Protein AF-A0A8C8AQX3-F1 (afdb_monomer)

Structure (mmCIF, N/CA/C/O backbone):
data_AF-A0A8C8AQX3-F1
#
_entry.id   AF-A0A8C8AQX3-F1
#
loop_
_atom_site.group_PDB
_atom_site.id
_atom_site.type_symbol
_atom_site.label_atom_id
_atom_site.label_alt_id
_atom_site.label_comp_id
_atom_site.label_asym_id
_atom_site.label_entity_id
_atom_site.label_seq_id
_atom_site.pdbx_PDB_ins_code
_atom_site.Cartn_x
_atom_site.Cartn_y
_atom_site.Cartn_z
_atom_site.occupancy
_atom_site.B_iso_or_equiv
_atom_site.auth_seq_id
_atom_site.auth_comp_id
_atom_site.auth_asym_id
_atom_site.auth_atom_id
_atom_site.pdbx_PDB_model_num
ATOM 1 N N . ILE A 1 1 ? 41.033 58.228 -57.714 1.00 40.53 1 ILE A N 1
ATOM 2 C CA . ILE A 1 1 ? 40.024 57.301 -58.274 1.00 40.53 1 ILE A CA 1
ATOM 3 C C . ILE A 1 1 ? 39.792 56.258 -57.198 1.00 40.53 1 ILE A C 1
ATOM 5 O O . ILE A 1 1 ? 40.738 55.592 -56.801 1.00 40.53 1 ILE A O 1
ATOM 9 N N . THR A 1 2 ? 38.614 56.313 -56.590 1.00 37.94 2 THR A N 1
ATOM 10 C CA . THR A 1 2 ? 38.235 55.612 -55.361 1.00 37.94 2 THR A CA 1
ATOM 11 C C . THR A 1 2 ? 38.186 54.104 -55.568 1.00 37.94 2 THR A C 1
ATOM 13 O O . THR A 1 2 ? 37.697 53.621 -56.585 1.00 37.94 2 THR A O 1
ATOM 16 N N . VAL A 1 3 ? 38.734 53.389 -54.590 1.00 50.09 3 VAL A N 1
ATOM 17 C CA . VAL A 1 3 ? 38.688 51.935 -54.466 1.00 50.09 3 VAL A CA 1
ATOM 18 C C . VAL A 1 3 ? 37.278 51.584 -54.015 1.00 50.09 3 VAL A C 1
ATOM 20 O O . VAL A 1 3 ? 36.903 51.988 -52.918 1.00 50.09 3 VAL A O 1
ATOM 23 N N . ASP A 1 4 ? 36.492 50.883 -54.829 1.00 47.94 4 ASP A N 1
ATOM 24 C CA . ASP A 1 4 ? 35.266 50.281 -54.314 1.00 47.94 4 ASP A CA 1
ATOM 25 C C . ASP A 1 4 ? 34.835 49.055 -55.117 1.00 47.94 4 ASP A C 1
ATOM 27 O O . ASP A 1 4 ? 34.564 49.129 -56.313 1.00 47.94 4 ASP A O 1
ATOM 31 N N . SER A 1 5 ? 34.785 47.927 -54.419 1.00 53.88 5 SER A N 1
ATOM 32 C CA . SER A 1 5 ? 33.858 46.827 -54.679 1.00 53.88 5 SER A CA 1
ATOM 33 C C . SER A 1 5 ? 33.956 45.882 -53.482 1.00 53.88 5 SER A C 1
ATOM 35 O O . SER A 1 5 ? 34.570 44.813 -53.540 1.00 53.88 5 SER A O 1
ATOM 37 N N . GLY A 1 6 ? 33.432 46.352 -52.345 1.00 58.72 6 GLY A N 1
ATOM 38 C CA . GLY A 1 6 ? 33.175 45.525 -51.170 1.00 58.72 6 GLY A CA 1
ATOM 39 C C . GLY A 1 6 ? 32.200 44.394 -51.507 1.00 58.72 6 GLY A C 1
ATOM 40 O O . GLY A 1 6 ? 31.246 44.594 -52.256 1.00 58.72 6 GLY A O 1
ATOM 41 N N . ARG A 1 7 ? 32.450 43.191 -50.972 1.00 62.53 7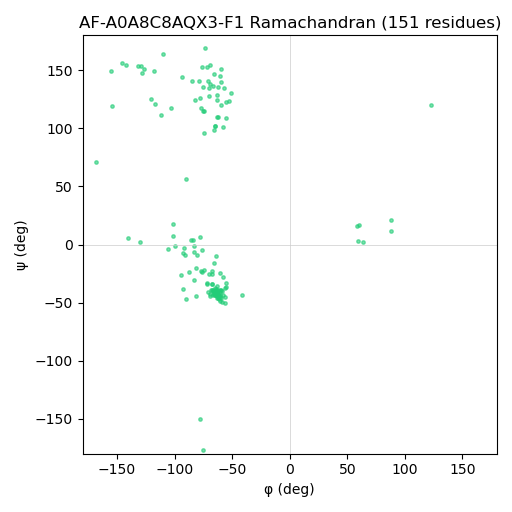 ARG A N 1
ATOM 42 C CA . ARG A 1 7 ? 31.502 42.068 -51.074 1.00 62.53 7 ARG A CA 1
ATOM 43 C C . ARG A 1 7 ? 30.164 42.493 -50.484 1.00 62.53 7 ARG A C 1
ATOM 45 O O . ARG A 1 7 ? 30.134 43.081 -49.400 1.00 62.53 7 ARG A O 1
ATOM 52 N N . THR A 1 8 ? 29.079 42.191 -51.184 1.00 70.12 8 THR A N 1
ATOM 53 C CA . THR A 1 8 ? 27.738 42.516 -50.704 1.00 70.12 8 THR A CA 1
ATOM 54 C C . THR A 1 8 ? 27.394 41.635 -49.499 1.00 70.12 8 THR A C 1
ATOM 56 O O . THR A 1 8 ? 27.948 40.549 -49.317 1.00 70.12 8 THR A O 1
ATOM 59 N N . SER A 1 9 ? 26.493 42.104 -48.632 1.00 68.31 9 SER A N 1
ATOM 60 C CA . SER A 1 9 ? 26.043 41.3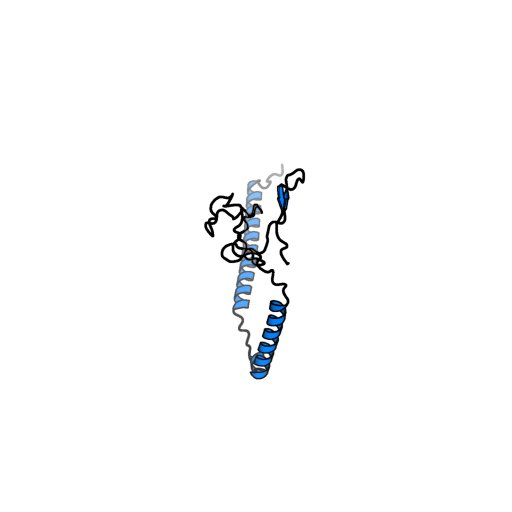45 -47.452 1.00 68.31 9 SER A CA 1
ATOM 61 C C . SER A 1 9 ? 25.501 39.957 -47.831 1.00 68.31 9 SER A C 1
ATOM 63 O O . SER A 1 9 ? 25.704 38.983 -47.107 1.00 68.31 9 SER A O 1
ATOM 65 N N . GLU A 1 10 ? 24.878 39.855 -49.004 1.00 71.56 10 GLU A N 1
ATOM 66 C CA . GLU A 1 10 ? 24.319 38.626 -49.570 1.00 71.56 10 GLU A CA 1
ATOM 67 C C . GLU A 1 10 ? 25.403 37.597 -49.923 1.00 71.56 10 GLU A C 1
ATOM 69 O O . GLU A 1 10 ? 25.237 36.416 -49.611 1.00 71.56 10 GLU A O 1
ATOM 74 N N . ASP A 1 11 ? 26.549 38.032 -50.458 1.00 75.38 11 ASP A N 1
ATOM 75 C CA . ASP A 1 11 ? 27.691 37.152 -50.754 1.00 75.38 11 ASP A CA 1
ATOM 76 C C . ASP A 1 11 ? 28.262 36.514 -49.477 1.00 75.38 11 ASP A C 1
ATOM 78 O O . ASP A 1 11 ? 28.686 35.356 -49.466 1.00 75.38 11 ASP A O 1
ATOM 82 N N . ILE A 1 12 ? 28.261 37.265 -48.372 1.00 75.00 12 ILE A N 1
ATOM 83 C CA . ILE A 1 12 ? 28.724 36.777 -47.067 1.00 75.00 12 ILE A CA 1
ATOM 84 C C . ILE A 1 12 ? 27.753 35.721 -46.524 1.00 75.00 12 ILE A C 1
ATOM 86 O O . ILE A 1 12 ? 28.194 34.662 -46.076 1.00 75.00 12 ILE A O 1
ATOM 90 N N . TRP A 1 13 ? 26.441 35.960 -46.610 1.00 74.00 13 TRP A N 1
ATOM 91 C CA . TRP A 1 13 ? 25.424 34.990 -46.187 1.00 74.00 13 TRP A CA 1
ATOM 92 C C . TRP A 1 13 ? 25.443 33.703 -47.017 1.00 74.00 13 TRP A C 1
ATOM 94 O O . TRP A 1 13 ? 25.318 32.612 -46.457 1.00 74.00 13 TRP A O 1
ATOM 104 N N . GLN A 1 14 ? 25.666 33.798 -48.330 1.00 81.62 14 GLN A N 1
ATOM 105 C CA . GLN A 1 14 ? 25.823 32.623 -49.192 1.00 81.62 14 GLN A CA 1
ATOM 106 C C . GLN A 1 14 ? 27.035 31.777 -48.788 1.00 81.62 14 GLN A C 1
ATOM 108 O O . GLN A 1 14 ? 26.924 30.556 -48.670 1.00 81.62 14 GLN A O 1
ATOM 113 N N . LEU A 1 15 ? 28.176 32.411 -48.503 1.00 78.75 15 LEU A N 1
ATOM 114 C CA . LEU A 1 15 ? 29.374 31.705 -48.039 1.00 78.75 15 LEU A CA 1
ATOM 115 C C . LEU A 1 15 ? 29.167 31.033 -46.672 1.00 78.75 15 LEU A C 1
ATOM 117 O O . LEU A 1 15 ? 29.635 29.911 -46.472 1.00 78.75 15 LEU A O 1
ATOM 121 N N . ILE A 1 16 ? 28.441 31.6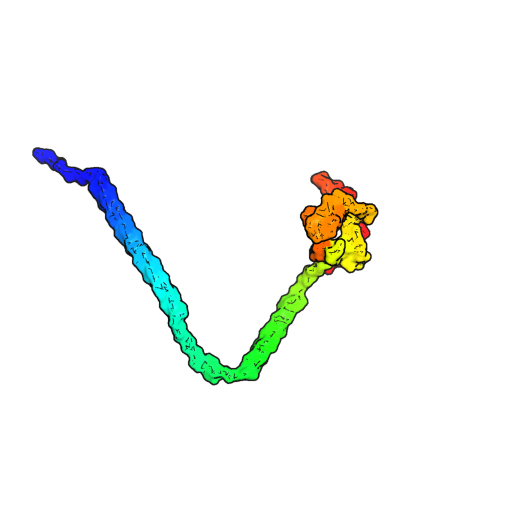76 -45.751 1.00 80.06 16 ILE A N 1
ATOM 122 C CA . ILE A 1 16 ? 28.092 31.096 -44.443 1.00 80.06 16 ILE A CA 1
ATOM 123 C C . ILE A 1 16 ? 27.206 29.855 -44.613 1.00 80.06 16 ILE A C 1
ATOM 125 O O . ILE A 1 16 ? 27.470 28.829 -43.983 1.00 80.06 16 ILE A O 1
ATOM 129 N N . ASN A 1 17 ? 26.199 29.915 -45.489 1.00 79.81 17 ASN A N 1
ATOM 130 C CA . ASN A 1 17 ? 25.309 28.783 -45.755 1.00 79.81 17 ASN A CA 1
ATOM 131 C C . ASN A 1 17 ? 26.068 27.594 -46.355 1.00 79.81 17 ASN A C 1
ATOM 133 O O . ASN A 1 17 ? 25.965 26.484 -45.842 1.00 79.81 17 ASN A O 1
ATOM 137 N N . ILE A 1 18 ? 26.923 27.833 -47.353 1.00 84.94 18 ILE A N 1
ATOM 138 C CA . ILE A 1 18 ? 27.754 26.784 -47.966 1.00 84.94 18 ILE A CA 1
ATOM 139 C C . ILE A 1 18 ? 28.685 26.136 -46.930 1.00 84.94 18 ILE A C 1
ATOM 141 O O . ILE A 1 18 ? 28.874 24.916 -46.926 1.00 84.94 18 ILE A O 1
ATOM 145 N N . PHE A 1 19 ? 29.270 26.935 -46.031 1.00 83.94 19 PHE A N 1
ATOM 146 C CA . PHE A 1 19 ? 30.116 26.409 -44.963 1.00 83.94 19 PHE A CA 1
ATOM 147 C C . PHE A 1 19 ? 29.312 25.560 -43.967 1.00 83.94 19 PHE A C 1
ATOM 149 O O . PHE A 1 19 ? 29.763 24.477 -43.593 1.00 83.94 19 PHE A O 1
ATOM 156 N N . SER A 1 20 ? 28.112 26.011 -43.589 1.00 80.94 20 SER A N 1
ATOM 157 C CA . SER A 1 20 ? 27.174 25.268 -42.737 1.00 80.94 20 SER A CA 1
ATOM 158 C C . SER A 1 20 ? 26.747 23.937 -43.371 1.00 80.94 20 SER A C 1
ATOM 160 O O . SER A 1 20 ? 26.770 22.890 -42.726 1.00 80.94 20 SER A O 1
ATOM 162 N N . ASP A 1 21 ? 26.442 23.922 -44.665 1.00 82.25 21 ASP A N 1
ATOM 163 C CA . ASP A 1 21 ? 26.070 22.696 -45.375 1.00 82.25 21 ASP A CA 1
ATOM 164 C C . ASP A 1 21 ? 27.234 21.700 -45.433 1.00 82.25 21 ASP A C 1
ATOM 166 O O . ASP A 1 21 ? 27.058 20.502 -45.193 1.00 82.25 21 ASP A O 1
ATOM 170 N N . CYS A 1 22 ? 28.457 22.189 -45.660 1.00 78.75 22 CYS A N 1
ATOM 171 C CA . CYS A 1 22 ? 29.654 21.351 -45.645 1.00 78.75 22 CYS A CA 1
ATOM 172 C C . CYS A 1 22 ? 29.951 20.762 -44.256 1.00 78.75 22 CYS A C 1
ATOM 174 O O . CYS A 1 22 ? 30.407 19.617 -44.163 1.00 78.75 22 CYS A O 1
ATOM 176 N N . THR A 1 23 ? 29.722 21.508 -43.170 1.00 84.88 23 THR A N 1
ATOM 177 C CA . THR A 1 23 ? 29.916 20.989 -41.804 1.00 84.88 23 THR A CA 1
ATOM 178 C C . THR A 1 23 ? 28.842 19.965 -41.444 1.00 84.88 23 THR A C 1
ATOM 180 O O . THR A 1 23 ? 29.179 18.901 -40.918 1.00 84.88 23 THR A O 1
ATOM 183 N N . ASN A 1 24 ? 27.584 20.214 -41.815 1.00 87.12 24 ASN A N 1
ATOM 184 C CA . ASN A 1 24 ? 26.479 19.270 -41.640 1.00 87.12 24 ASN A CA 1
ATOM 185 C C . ASN A 1 24 ? 26.704 17.973 -42.427 1.00 87.12 24 ASN A C 1
ATOM 187 O O . ASN A 1 24 ? 26.536 16.880 -41.880 1.00 87.12 24 ASN A O 1
ATOM 191 N N . TYR A 1 25 ? 27.165 18.070 -43.677 1.00 86.25 25 TYR A N 1
ATOM 192 C CA . TYR A 1 25 ? 27.534 16.906 -44.478 1.00 86.25 25 TYR A CA 1
ATOM 193 C C . TYR A 1 25 ? 28.640 16.088 -43.799 1.00 86.25 25 TYR A C 1
ATOM 195 O O . TYR A 1 25 ? 28.473 14.884 -43.596 1.00 86.25 25 TYR A O 1
ATOM 203 N N . LYS A 1 26 ? 29.728 16.729 -43.348 1.00 90.50 26 LYS A N 1
ATOM 204 C CA . LYS A 1 26 ? 30.811 16.046 -42.615 1.00 90.50 26 LYS A CA 1
ATOM 205 C C . LYS A 1 26 ? 30.307 15.355 -41.346 1.00 90.50 26 LYS A C 1
ATOM 207 O O . LYS A 1 26 ? 30.674 14.206 -41.102 1.00 90.50 26 LYS A O 1
ATOM 212 N N . LEU A 1 27 ? 29.442 16.008 -40.570 1.00 89.88 27 LEU A N 1
ATOM 213 C CA . LEU A 1 27 ? 28.851 15.419 -39.366 1.00 89.88 27 LEU A CA 1
ATOM 214 C C . LEU A 1 27 ? 27.980 14.196 -39.702 1.00 89.88 27 LEU A C 1
ATOM 216 O O . LEU A 1 27 ? 28.073 13.166 -39.032 1.00 89.88 27 LEU A O 1
ATOM 220 N N . SER A 1 28 ? 27.196 14.272 -40.782 1.00 88.50 28 SER A N 1
ATOM 221 C CA . SER A 1 28 ? 26.358 13.162 -41.252 1.00 88.50 28 SER A CA 1
ATOM 222 C C . SER A 1 28 ? 27.180 11.930 -41.650 1.00 88.50 28 SER A C 1
ATOM 224 O O . 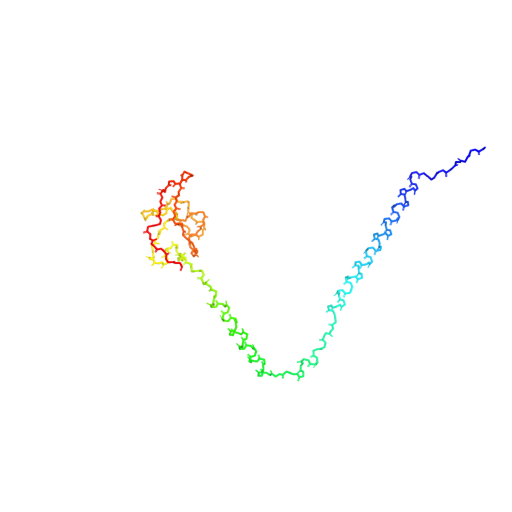SER A 1 28 ? 26.811 10.804 -41.309 1.00 88.50 28 SER A O 1
ATOM 226 N N . VAL A 1 29 ? 28.334 12.138 -42.293 1.00 92.94 29 VAL A N 1
ATOM 227 C CA . VAL A 1 29 ? 29.247 11.064 -42.708 1.00 92.94 29 VAL A CA 1
ATOM 228 C C . VAL A 1 29 ? 29.858 10.377 -41.487 1.00 92.94 29 VAL A C 1
ATOM 230 O O . VAL A 1 29 ? 29.872 9.149 -41.420 1.00 92.94 29 VAL A O 1
ATOM 233 N N . VAL A 1 30 ? 30.277 11.147 -40.478 1.00 94.62 30 VAL A N 1
ATOM 234 C CA . VAL A 1 30 ? 30.792 10.603 -39.209 1.00 94.62 30 VAL A CA 1
ATOM 235 C C . VAL A 1 30 ? 29.722 9.775 -38.489 1.00 94.62 30 VAL A C 1
ATOM 237 O O . VAL A 1 30 ? 30.000 8.662 -38.042 1.00 94.62 30 VAL A O 1
ATOM 240 N N . HIS A 1 31 ? 28.483 10.267 -38.417 1.00 92.62 31 HIS A N 1
ATOM 241 C CA . HIS A 1 31 ? 27.373 9.528 -37.804 1.00 92.62 31 HIS A CA 1
ATOM 242 C C . HIS A 1 31 ? 27.046 8.233 -38.561 1.00 92.62 31 HIS A C 1
ATOM 244 O O . HIS A 1 31 ? 26.784 7.196 -37.942 1.00 92.62 31 HIS A O 1
ATOM 250 N N . LEU A 1 32 ? 27.082 8.263 -39.897 1.00 94.06 32 LEU A N 1
ATOM 251 C CA . LEU A 1 32 ? 26.893 7.071 -40.719 1.00 94.06 32 LEU A CA 1
ATOM 252 C C . LEU A 1 32 ? 28.006 6.049 -40.462 1.00 94.06 32 LEU A C 1
ATOM 254 O O . LEU A 1 32 ? 27.712 4.870 -40.267 1.00 94.06 32 LEU A O 1
ATOM 258 N N . GLN A 1 33 ? 29.259 6.497 -40.378 1.00 94.50 33 GLN A N 1
ATOM 259 C CA . GLN A 1 33 ? 30.405 5.634 -40.104 1.00 94.50 33 GLN A CA 1
ATOM 260 C C . GLN A 1 33 ? 30.304 4.962 -38.728 1.00 94.50 33 GLN A C 1
ATOM 262 O O . GLN A 1 33 ? 30.437 3.744 -38.632 1.00 94.50 33 GLN A O 1
ATOM 267 N N . GLN A 1 34 ? 29.927 5.705 -37.683 1.00 94.62 34 GLN A N 1
ATOM 268 C CA . GLN A 1 34 ? 29.660 5.138 -36.354 1.00 94.62 34 GLN A CA 1
ATOM 269 C C . GLN A 1 34 ? 28.525 4.100 -36.375 1.00 94.62 34 GLN A C 1
ATOM 271 O O . GLN A 1 34 ? 28.597 3.064 -35.705 1.00 94.62 34 GLN A O 1
ATOM 276 N N . ARG A 1 35 ? 27.462 4.350 -37.155 1.00 92.88 35 ARG A N 1
ATOM 277 C CA . ARG A 1 35 ? 26.351 3.401 -37.315 1.00 92.88 35 ARG A CA 1
ATOM 278 C C . ARG A 1 35 ? 26.818 2.122 -38.006 1.00 92.88 35 ARG A C 1
ATOM 280 O O . ARG A 1 35 ? 26.461 1.042 -37.539 1.00 92.88 35 ARG A O 1
ATOM 287 N N . VAL A 1 36 ? 27.625 2.236 -39.060 1.00 94.81 36 VAL A N 1
ATOM 288 C CA . VAL A 1 36 ? 28.216 1.097 -39.780 1.00 94.81 36 VAL A CA 1
ATOM 289 C C . VAL A 1 36 ? 29.139 0.294 -38.866 1.00 94.81 36 VAL A C 1
ATOM 291 O O . VAL A 1 36 ? 28.985 -0.920 -38.781 1.00 94.81 36 VAL A O 1
ATOM 294 N N . GLU A 1 37 ? 30.020 0.941 -38.103 1.00 94.94 37 GLU A N 1
ATOM 295 C CA . GLU A 1 37 ? 30.895 0.262 -37.138 1.00 94.94 37 GLU A CA 1
ATOM 296 C C . GLU A 1 37 ? 30.107 -0.502 -36.073 1.00 94.94 37 GLU A C 1
ATOM 298 O O . GLU A 1 37 ? 30.472 -1.617 -35.698 1.00 94.94 37 GLU A O 1
ATOM 303 N N . LYS A 1 38 ? 28.997 0.068 -35.590 1.00 90.88 38 LYS A N 1
ATOM 304 C CA . LYS A 1 38 ? 28.109 -0.614 -34.643 1.00 90.88 38 LYS A CA 1
ATOM 305 C C . LYS A 1 38 ? 27.455 -1.848 -35.267 1.00 90.88 38 LYS A C 1
ATOM 307 O O . LYS A 1 38 ? 27.385 -2.882 -34.610 1.00 90.88 38 LYS A O 1
ATOM 312 N N . GLN A 1 39 ? 26.989 -1.753 -36.515 1.00 91.25 39 GLN A N 1
ATOM 313 C CA . GLN A 1 39 ? 26.431 -2.907 -37.230 1.00 91.25 39 GLN A CA 1
ATOM 314 C C . GLN A 1 39 ? 27.497 -3.981 -37.463 1.00 91.25 39 GLN A C 1
ATOM 316 O O . GLN A 1 39 ? 27.244 -5.150 -37.190 1.00 91.25 39 GLN A O 1
ATOM 321 N N . LEU A 1 40 ? 28.707 -3.586 -37.870 1.00 89.62 40 LEU A N 1
ATOM 322 C CA . LEU A 1 40 ? 29.822 -4.504 -38.071 1.00 89.62 40 LEU A CA 1
ATOM 323 C C . LEU A 1 40 ? 30.166 -5.240 -36.775 1.00 89.62 40 LEU A C 1
ATOM 325 O O . LEU A 1 40 ? 30.261 -6.459 -36.796 1.00 89.62 40 LEU A O 1
ATOM 329 N N . LYS A 1 41 ? 30.247 -4.533 -35.638 1.00 87.00 41 LYS A N 1
ATOM 330 C CA . LYS A 1 41 ? 30.476 -5.138 -34.312 1.00 87.00 41 LYS A CA 1
ATOM 331 C C . LYS A 1 41 ? 29.439 -6.205 -33.954 1.00 87.00 41 LYS A C 1
ATOM 333 O O . LYS A 1 41 ? 29.809 -7.219 -33.373 1.00 87.00 41 LYS A O 1
ATOM 338 N N . ASN A 1 42 ? 28.174 -6.005 -34.322 1.00 83.12 42 ASN A N 1
ATOM 339 C CA . ASN A 1 42 ? 27.108 -6.983 -34.079 1.00 83.12 42 ASN A CA 1
ATOM 340 C C . ASN A 1 42 ? 27.179 -8.204 -35.011 1.00 83.12 42 ASN A C 1
ATOM 342 O O . ASN A 1 42 ? 26.624 -9.248 -34.685 1.00 83.12 42 ASN A O 1
ATOM 346 N N . LEU A 1 43 ? 27.836 -8.069 -36.167 1.00 84.12 43 LEU A N 1
ATOM 347 C CA . LEU A 1 43 ? 28.034 -9.137 -37.150 1.00 84.12 43 LEU A CA 1
ATOM 348 C C . LEU A 1 43 ? 29.330 -9.926 -36.915 1.00 84.12 43 LEU A C 1
ATOM 350 O O . LEU A 1 43 ? 29.536 -10.951 -37.565 1.00 84.12 43 LEU A O 1
ATOM 354 N N . ILE A 1 44 ? 30.207 -9.477 -36.005 1.00 82.62 44 ILE A N 1
ATOM 355 C CA . ILE A 1 44 ? 31.428 -10.211 -35.660 1.00 82.62 44 ILE A CA 1
ATOM 356 C C . ILE A 1 44 ? 31.023 -11.551 -35.047 1.00 82.62 44 ILE A C 1
ATOM 358 O O . ILE A 1 44 ? 30.543 -11.627 -33.915 1.00 82.62 44 ILE A O 1
ATOM 362 N N . PHE A 1 45 ? 31.267 -12.624 -35.796 1.00 76.12 45 PHE A N 1
ATOM 363 C CA . PHE A 1 45 ? 31.193 -13.978 -35.281 1.00 76.12 45 PHE A CA 1
ATOM 364 C C . PHE A 1 45 ? 32.286 -14.163 -34.225 1.00 76.12 45 PHE A C 1
ATOM 366 O O . PHE A 1 45 ? 33.464 -14.337 -34.539 1.00 76.12 45 PHE A O 1
ATOM 373 N N . GLN A 1 46 ? 31.901 -14.109 -32.953 1.00 72.94 46 GLN A N 1
ATOM 374 C CA . GLN A 1 46 ? 32.776 -14.523 -31.865 1.00 72.94 46 GLN A CA 1
ATOM 375 C C . GLN A 1 46 ? 32.840 -16.046 -31.880 1.00 72.94 46 GLN A C 1
ATOM 377 O O . GLN A 1 46 ? 31.945 -16.703 -31.357 1.00 72.94 46 GLN A O 1
ATOM 382 N N . ASN A 1 47 ? 33.876 -16.602 -32.512 1.00 69.31 47 ASN A N 1
ATOM 383 C CA . ASN A 1 47 ? 34.104 -18.042 -32.537 1.00 69.31 47 ASN A CA 1
ATOM 384 C C . ASN A 1 47 ? 34.340 -18.548 -31.098 1.00 69.31 47 ASN A C 1
ATOM 386 O O . ASN A 1 47 ? 35.398 -18.269 -30.527 1.00 69.31 47 ASN A O 1
ATOM 390 N N . PRO A 1 48 ? 33.405 -19.310 -30.499 1.00 65.06 48 PRO A N 1
ATOM 391 C CA . PRO A 1 48 ? 33.544 -19.808 -29.134 1.00 65.06 48 PRO A CA 1
ATOM 392 C C . PRO A 1 48 ? 34.496 -21.012 -29.046 1.00 65.06 48 PRO A C 1
ATOM 394 O O . PRO A 1 48 ? 34.599 -21.615 -27.980 1.00 65.06 48 PRO A O 1
ATOM 397 N N . GLY A 1 49 ? 35.173 -21.380 -30.142 1.00 63.12 49 GLY A N 1
ATOM 398 C CA . GLY A 1 49 ? 36.046 -22.550 -30.268 1.00 63.12 49 GLY A CA 1
ATOM 399 C C . GLY A 1 49 ? 36.963 -22.825 -29.067 1.00 63.12 49 GLY A C 1
ATOM 400 O O . GLY A 1 49 ? 36.994 -23.968 -28.617 1.00 63.12 49 GLY A O 1
ATOM 401 N N . PRO A 1 50 ? 37.630 -21.820 -28.464 1.00 63.25 50 PRO A N 1
ATOM 402 C CA . PRO A 1 50 ? 38.448 -22.047 -27.269 1.00 63.25 50 PRO A CA 1
ATOM 403 C C . PRO A 1 50 ? 37.634 -22.325 -25.990 1.00 63.25 50 PRO A C 1
ATOM 405 O O . PRO A 1 50 ? 38.063 -23.103 -25.148 1.00 63.25 50 PRO A O 1
ATOM 408 N N . LEU A 1 51 ? 36.442 -21.732 -25.840 1.00 58.19 51 LEU A N 1
ATOM 409 C CA . LEU A 1 51 ? 35.567 -21.891 -24.662 1.00 58.19 51 LEU A CA 1
ATOM 410 C C . LEU A 1 51 ? 34.817 -23.232 -24.647 1.00 58.19 51 LEU A C 1
ATOM 412 O O . LEU A 1 51 ? 34.388 -23.691 -23.590 1.00 58.19 51 LEU A O 1
ATOM 416 N N . MET A 1 52 ? 34.637 -23.855 -25.814 1.00 57.81 52 MET A N 1
ATOM 417 C CA . MET A 1 52 ? 34.035 -25.188 -25.941 1.00 57.81 52 MET A CA 1
ATOM 418 C C . MET A 1 52 ? 35.042 -26.314 -25.668 1.00 57.81 52 MET A C 1
ATOM 420 O O . MET A 1 52 ? 34.628 -27.416 -25.319 1.00 57.81 52 MET A O 1
ATOM 424 N N . ALA A 1 53 ? 36.348 -26.041 -25.772 1.00 62.97 53 ALA A N 1
ATOM 425 C CA . ALA A 1 53 ? 37.395 -27.019 -25.471 1.00 62.97 53 ALA A CA 1
ATOM 426 C C . ALA A 1 53 ? 37.448 -27.389 -23.975 1.00 62.97 53 ALA A C 1
ATOM 428 O O . ALA A 1 53 ? 37.843 -28.496 -23.623 1.00 62.97 53 ALA A O 1
ATOM 429 N N . GLU A 1 54 ? 36.991 -26.491 -23.098 1.00 64.50 54 GLU A N 1
ATOM 430 C CA . GLU A 1 54 ? 36.923 -26.692 -21.643 1.00 64.50 54 GLU A CA 1
ATOM 431 C C . GLU A 1 54 ? 35.500 -27.047 -21.161 1.00 64.50 54 GLU A C 1
ATOM 433 O O . GLU A 1 54 ? 35.156 -26.909 -19.981 1.00 64.50 54 GLU A O 1
ATOM 438 N N . PHE A 1 55 ? 34.623 -27.489 -22.073 1.00 68.38 55 PHE A N 1
ATOM 439 C CA . PHE A 1 55 ? 33.264 -27.893 -21.729 1.00 68.38 55 PHE A CA 1
ATOM 440 C C . PHE A 1 55 ? 33.279 -29.144 -20.840 1.00 68.38 55 PHE A C 1
ATOM 442 O O . PHE A 1 55 ? 33.362 -30.276 -21.307 1.00 68.38 55 PHE A O 1
ATOM 449 N N . ASN A 1 56 ? 33.153 -28.928 -19.531 1.00 78.19 56 ASN A N 1
ATOM 450 C CA . ASN A 1 56 ? 32.966 -29.984 -18.548 1.00 78.19 56 ASN A CA 1
ATOM 451 C C . ASN A 1 56 ? 31.547 -29.881 -17.941 1.00 78.19 56 ASN A C 1
ATOM 453 O O . ASN A 1 56 ? 31.244 -28.932 -17.206 1.00 78.19 56 ASN A O 1
ATOM 457 N N . PRO A 1 57 ? 30.651 -30.848 -18.222 1.00 82.38 57 PRO A N 1
ATOM 458 C CA . PRO A 1 57 ? 29.290 -30.861 -17.687 1.00 82.38 57 PRO A CA 1
ATOM 459 C C . PRO A 1 57 ? 29.233 -30.784 -16.154 1.00 82.38 57 PRO A C 1
ATOM 461 O O . PRO A 1 57 ? 28.375 -30.088 -15.604 1.00 82.38 57 PRO A O 1
ATOM 464 N N . ALA A 1 58 ? 30.177 -31.432 -15.463 1.00 84.62 58 ALA A N 1
ATOM 465 C CA . ALA A 1 58 ? 30.215 -31.482 -14.006 1.00 84.62 58 ALA A CA 1
ATOM 466 C C . ALA A 1 58 ? 30.565 -30.117 -13.391 1.00 84.62 58 ALA A C 1
ATOM 468 O O . ALA A 1 58 ? 29.906 -29.678 -12.445 1.00 84.62 58 ALA A O 1
ATOM 469 N N . THR A 1 59 ? 31.540 -29.389 -13.952 1.00 81.38 59 THR A N 1
ATOM 470 C CA . THR A 1 59 ? 31.900 -28.047 -13.453 1.00 81.38 59 THR A CA 1
ATOM 471 C C . THR A 1 59 ? 30.781 -27.036 -13.707 1.00 81.38 59 THR A C 1
ATOM 473 O O . THR A 1 59 ? 30.529 -26.161 -12.873 1.00 81.38 59 THR A O 1
ATOM 476 N N . ARG A 1 60 ? 30.043 -27.171 -14.817 1.00 80.00 60 ARG A N 1
ATOM 477 C CA . ARG A 1 60 ? 28.845 -26.363 -15.099 1.00 80.00 60 ARG A CA 1
ATOM 478 C C . ARG A 1 60 ? 27.729 -26.634 -14.094 1.00 80.00 60 ARG A C 1
ATOM 480 O O . ARG A 1 60 ? 27.100 -25.686 -13.618 1.00 80.00 60 ARG A O 1
ATOM 487 N N . GLU A 1 61 ? 27.482 -27.896 -13.756 1.00 85.12 61 GLU A N 1
ATOM 488 C CA . GLU A 1 61 ? 26.469 -28.262 -12.768 1.00 85.12 61 GLU A CA 1
ATOM 489 C C . GLU A 1 61 ? 26.838 -27.755 -11.365 1.00 85.12 61 GLU A C 1
ATOM 491 O O . GLU A 1 61 ? 2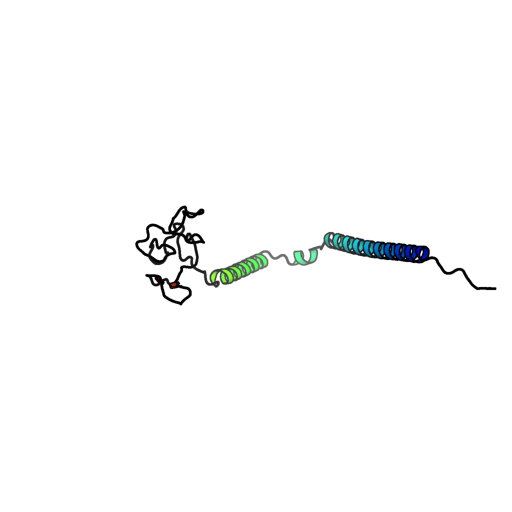5.996 -27.175 -10.677 1.00 85.12 61 GLU A O 1
ATOM 496 N N . GLN A 1 62 ? 28.108 -27.875 -10.969 1.00 85.25 62 GLN A N 1
ATOM 497 C CA . GLN A 1 62 ? 28.618 -27.314 -9.715 1.00 85.25 62 GLN A CA 1
ATOM 498 C C . GLN A 1 62 ? 28.473 -25.787 -9.668 1.00 85.25 62 GLN A C 1
ATOM 500 O O . GLN A 1 62 ? 27.904 -25.261 -8.711 1.00 85.25 62 GLN A O 1
ATOM 505 N N . LYS A 1 63 ? 28.884 -25.065 -10.722 1.00 85.12 63 LYS A N 1
ATOM 506 C CA . LYS A 1 63 ? 28.690 -23.605 -10.826 1.00 85.12 63 LYS A CA 1
ATOM 507 C C . LYS A 1 63 ? 27.210 -23.221 -10.752 1.00 85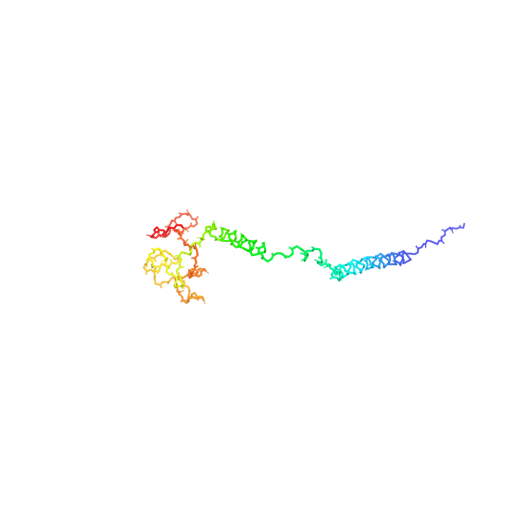.12 63 LYS A C 1
ATOM 509 O O . LYS A 1 63 ? 26.861 -22.256 -10.075 1.00 85.12 63 LYS A O 1
ATOM 514 N N . LYS A 1 64 ? 26.316 -23.988 -11.390 1.00 85.19 64 LYS A N 1
ATOM 515 C CA . LYS A 1 64 ? 24.860 -23.788 -11.289 1.00 85.19 64 LYS A CA 1
ATOM 516 C C . LYS A 1 64 ? 24.378 -23.961 -9.846 1.00 85.19 64 LYS A C 1
ATOM 518 O O . LYS A 1 64 ? 23.656 -23.097 -9.357 1.00 85.19 64 LYS A O 1
ATOM 523 N N . LYS A 1 65 ? 24.806 -25.017 -9.144 1.00 86.38 65 LYS A N 1
ATOM 524 C CA . LYS A 1 65 ? 24.462 -25.259 -7.729 1.00 86.38 65 LYS A CA 1
ATOM 525 C C . LYS A 1 65 ? 24.956 -24.128 -6.817 1.00 86.38 65 LYS A C 1
ATOM 527 O O . LYS A 1 65 ? 24.170 -23.624 -6.018 1.00 86.38 65 LYS A O 1
ATOM 532 N N . MET A 1 66 ? 26.200 -23.674 -6.985 1.00 83.88 66 MET A N 1
ATOM 533 C CA . MET A 1 66 ? 26.776 -22.550 -6.227 1.00 83.88 66 MET A CA 1
ATOM 534 C C . MET A 1 66 ? 26.047 -21.225 -6.491 1.00 83.88 66 MET A C 1
ATOM 536 O O . MET A 1 66 ? 25.754 -20.467 -5.570 1.00 83.88 66 MET A O 1
ATOM 540 N N . ASN A 1 67 ? 25.697 -20.945 -7.747 1.00 83.56 67 ASN A N 1
ATOM 541 C CA . ASN A 1 67 ? 24.939 -19.742 -8.085 1.00 83.56 67 ASN A CA 1
ATOM 542 C C . ASN A 1 67 ? 23.517 -19.785 -7.510 1.00 83.56 67 ASN A C 1
ATOM 544 O O . ASN A 1 67 ? 23.036 -18.777 -6.991 1.00 83.56 67 ASN A O 1
ATOM 548 N N . MET A 1 68 ? 22.860 -20.949 -7.540 1.00 80.50 68 MET A N 1
ATOM 549 C CA . MET A 1 68 ? 21.540 -21.138 -6.933 1.00 80.50 68 MET A CA 1
ATOM 550 C C . MET A 1 68 ? 21.578 -21.001 -5.406 1.00 80.50 68 MET A C 1
ATOM 552 O O . MET A 1 68 ? 20.678 -20.384 -4.836 1.00 80.50 68 MET A O 1
ATOM 556 N N . SER A 1 69 ? 22.611 -21.514 -4.730 1.00 77.50 69 SER A N 1
ATOM 557 C CA . SER A 1 69 ? 22.760 -21.349 -3.279 1.00 77.50 69 SER A CA 1
ATOM 558 C C . SER A 1 69 ? 23.051 -19.895 -2.895 1.00 77.50 69 SER A C 1
ATOM 560 O O . SER A 1 69 ? 22.455 -19.394 -1.942 1.00 77.50 69 SER A O 1
ATOM 562 N N . ARG A 1 70 ? 23.870 -19.175 -3.675 1.00 77.12 70 ARG A N 1
ATOM 563 C CA . ARG A 1 70 ? 24.111 -17.735 -3.486 1.00 77.12 70 ARG A CA 1
ATOM 564 C C . ARG A 1 70 ? 22.837 -16.917 -3.690 1.00 77.12 70 ARG A C 1
ATOM 566 O O . ARG A 1 70 ? 22.543 -16.032 -2.893 1.00 77.12 70 ARG A O 1
ATOM 573 N N . MET A 1 71 ? 22.043 -17.252 -4.707 1.00 69.25 71 MET A N 1
ATOM 574 C CA . MET A 1 71 ? 20.736 -16.632 -4.924 1.00 69.25 71 MET A CA 1
ATOM 575 C C . MET A 1 71 ? 19.792 -16.907 -3.748 1.00 69.25 71 MET A C 1
ATOM 577 O O . MET A 1 71 ? 19.137 -15.993 -3.258 1.00 69.25 71 MET A O 1
ATOM 581 N N . LYS A 1 72 ? 19.776 -18.139 -3.224 1.00 67.31 72 LYS A N 1
ATOM 582 C CA . LYS A 1 72 ? 19.027 -18.487 -2.011 1.00 67.31 72 LYS A CA 1
ATOM 583 C C . LYS A 1 72 ? 19.453 -17.592 -0.837 1.00 67.31 72 LYS A C 1
ATOM 585 O O . LYS A 1 72 ? 18.615 -16.934 -0.245 1.00 67.31 72 LYS A O 1
ATOM 590 N N . GLN A 1 73 ? 20.743 -17.451 -0.555 1.00 62.91 73 GLN A N 1
ATOM 591 C CA . GLN A 1 73 ? 21.210 -16.557 0.516 1.00 62.91 73 GLN A CA 1
ATOM 592 C C . GLN A 1 73 ? 20.727 -15.105 0.328 1.00 62.91 73 GLN A C 1
ATOM 594 O O . GLN A 1 73 ? 20.177 -14.506 1.246 1.00 62.91 73 GLN A O 1
ATOM 599 N N . VAL A 1 74 ? 20.817 -14.557 -0.886 1.00 62.25 74 VAL A N 1
ATOM 600 C CA . VAL A 1 74 ? 20.387 -13.175 -1.175 1.00 62.25 74 VAL A CA 1
ATOM 601 C C . VAL A 1 74 ? 18.869 -12.978 -1.054 1.00 62.25 74 VAL A C 1
ATOM 603 O O . VAL A 1 74 ? 18.417 -11.903 -0.667 1.00 62.25 74 VAL A O 1
ATOM 606 N N . PHE A 1 75 ? 18.057 -13.982 -1.386 1.00 60.38 75 PHE A N 1
ATOM 607 C CA . PHE A 1 75 ? 16.594 -13.883 -1.305 1.00 60.38 75 PHE A CA 1
ATOM 608 C C . PHE A 1 75 ? 16.041 -14.158 0.096 1.00 60.38 75 PHE A C 1
ATOM 610 O O . PHE A 1 75 ? 15.004 -13.601 0.457 1.00 60.38 75 PHE A O 1
ATOM 617 N N . PHE A 1 76 ? 16.710 -15.005 0.877 1.00 59.94 76 PHE A N 1
ATOM 618 C CA . PHE A 1 76 ? 16.281 -15.370 2.226 1.00 59.94 76 PHE A CA 1
ATOM 619 C C . PHE A 1 76 ? 16.801 -14.399 3.301 1.00 59.94 76 PHE A C 1
ATOM 621 O O . PHE A 1 76 ? 16.135 -14.250 4.320 1.00 59.94 76 PHE A O 1
ATOM 628 N N . ASN A 1 77 ? 17.905 -13.682 3.048 1.00 59.44 77 ASN A N 1
ATOM 629 C CA . ASN A 1 77 ? 18.480 -12.715 3.997 1.00 59.44 77 ASN A CA 1
ATOM 630 C C . ASN A 1 77 ? 17.954 -11.283 3.809 1.00 59.44 77 ASN A C 1
ATOM 632 O O . ASN A 1 77 ? 18.315 -10.387 4.568 1.00 59.44 77 ASN A O 1
ATOM 636 N N . LYS A 1 78 ? 17.099 -11.033 2.808 1.00 59.25 78 LYS A N 1
ATOM 637 C CA . LYS A 1 78 ? 16.358 -9.768 2.746 1.00 59.25 78 LYS A CA 1
ATOM 638 C C . LYS A 1 78 ? 15.324 -9.775 3.870 1.00 59.25 78 LYS A C 1
ATOM 640 O O . LYS A 1 78 ? 14.538 -10.727 3.908 1.00 59.25 78 LYS A O 1
ATOM 645 N N . PRO A 1 79 ? 15.263 -8.742 4.734 1.00 60.03 79 PRO A N 1
ATOM 646 C CA . PRO A 1 79 ? 14.158 -8.608 5.668 1.00 60.03 79 PRO A CA 1
ATOM 647 C C . PRO A 1 79 ? 12.873 -8.612 4.841 1.00 60.03 79 PRO A C 1
ATOM 649 O O . PRO A 1 79 ? 12.613 -7.710 4.039 1.00 60.03 79 PRO A O 1
ATOM 652 N N . LYS A 1 80 ? 12.111 -9.705 4.941 1.00 65.44 80 LYS A N 1
ATOM 653 C CA . LYS A 1 80 ? 10.813 -9.801 4.287 1.00 65.44 80 LYS A CA 1
ATOM 654 C C . LYS A 1 80 ? 9.956 -8.758 4.971 1.00 65.44 80 LYS A C 1
ATOM 656 O O . LYS A 1 80 ? 9.500 -9.005 6.077 1.00 65.44 80 LYS A O 1
ATOM 661 N N . VAL A 1 81 ? 9.748 -7.610 4.325 1.00 68.19 81 VAL A N 1
ATOM 662 C CA . VAL A 1 81 ? 8.738 -6.651 4.778 1.00 68.19 81 VAL A CA 1
ATOM 663 C C . VAL A 1 81 ? 7.412 -7.402 4.772 1.00 68.19 81 VAL A C 1
ATOM 665 O O . VAL A 1 81 ? 6.850 -7.681 3.701 1.00 68.19 81 VAL A O 1
ATOM 668 N N . THR A 1 82 ? 6.992 -7.823 5.960 1.00 83.50 82 THR A N 1
ATOM 669 C CA . THR A 1 82 ? 5.795 -8.620 6.160 1.00 83.50 82 THR A CA 1
ATOM 670 C C . THR A 1 82 ? 4.606 -7.727 5.855 1.00 83.50 82 THR A C 1
ATOM 672 O O . THR A 1 82 ? 4.584 -6.529 6.140 1.00 83.50 82 THR A O 1
ATOM 675 N N . LYS A 1 83 ? 3.617 -8.290 5.164 1.00 92.19 83 LYS A N 1
ATOM 676 C CA . LYS A 1 83 ? 2.339 -7.597 5.027 1.00 92.19 83 LYS A CA 1
ATOM 677 C C . LYS A 1 83 ? 1.777 -7.405 6.437 1.00 92.19 83 LYS A C 1
ATOM 679 O O . LYS A 1 83 ? 1.965 -8.274 7.284 1.00 92.19 83 LYS A O 1
ATOM 684 N N . LYS A 1 84 ? 1.089 -6.291 6.666 1.00 94.19 84 LYS A N 1
ATOM 685 C CA . LYS A 1 84 ? 0.363 -6.036 7.917 1.00 94.19 84 LYS A CA 1
ATOM 686 C C . LYS A 1 84 ? -1.099 -6.448 7.801 1.00 94.19 84 LYS A C 1
ATOM 688 O O . LYS A 1 84 ? -1.690 -6.849 8.793 1.00 94.19 84 LYS A O 1
ATOM 693 N N . TYR A 1 85 ? -1.636 -6.442 6.581 1.00 95.81 85 TYR A N 1
ATOM 694 C CA . TYR A 1 85 ? -3.005 -6.849 6.281 1.00 95.81 85 TYR A CA 1
ATOM 695 C C . TYR A 1 85 ? -3.075 -8.065 5.348 1.00 95.81 85 TYR A C 1
ATOM 697 O O . TYR A 1 85 ? -2.232 -8.246 4.460 1.00 95.81 85 TYR A O 1
ATOM 705 N N . ASP A 1 86 ? -4.124 -8.869 5.516 1.00 95.44 86 ASP A N 1
ATOM 706 C CA . ASP A 1 86 ? -4.495 -9.970 4.630 1.00 95.44 86 ASP A CA 1
ATOM 707 C C . ASP A 1 86 ? -5.135 -9.461 3.316 1.00 95.44 86 ASP A C 1
ATOM 709 O O . ASP A 1 86 ? -5.235 -8.260 3.046 1.00 95.44 86 ASP A O 1
ATOM 713 N N . LYS A 1 87 ? -5.578 -10.384 2.455 1.00 95.75 87 LYS A N 1
ATOM 714 C CA . LYS A 1 87 ? -6.237 -10.044 1.181 1.00 95.75 87 LYS A CA 1
ATOM 715 C C . LYS A 1 87 ? -7.611 -9.371 1.347 1.00 95.75 87 LYS A C 1
ATOM 717 O O . LYS A 1 87 ? -8.038 -8.660 0.440 1.00 95.75 87 LYS A O 1
ATOM 722 N N . HIS A 1 88 ? -8.274 -9.563 2.484 1.00 95.38 88 HIS A N 1
ATOM 723 C CA . HIS A 1 88 ? -9.582 -8.987 2.814 1.00 95.38 88 HIS A CA 1
ATOM 724 C C . HIS A 1 88 ? -9.469 -7.649 3.565 1.00 95.38 88 HIS A C 1
ATOM 726 O O . HIS A 1 88 ? -10.468 -6.955 3.756 1.00 95.38 88 HIS A O 1
ATOM 732 N N . GLY A 1 89 ? -8.250 -7.258 3.941 1.00 95.06 89 GLY A N 1
ATOM 733 C CA . GLY A 1 89 ? -7.994 -6.027 4.671 1.00 95.06 89 GLY A CA 1
ATOM 734 C C . GLY A 1 89 ? -8.076 -6.166 6.186 1.00 95.06 89 GLY A C 1
ATOM 735 O O . GLY A 1 89 ? -8.256 -5.158 6.858 1.00 95.06 89 GLY A O 1
ATOM 736 N N . ARG A 1 90 ? -7.931 -7.383 6.718 1.00 95.88 90 ARG A N 1
ATOM 737 C CA . ARG A 1 90 ? -7.829 -7.651 8.158 1.00 95.88 90 ARG A CA 1
ATOM 738 C C . ARG A 1 90 ? -6.375 -7.701 8.595 1.00 95.88 90 ARG A C 1
ATOM 740 O O . ARG A 1 90 ? -5.525 -8.171 7.838 1.00 95.88 90 ARG A O 1
ATOM 747 N N . LEU A 1 91 ? -6.086 -7.212 9.793 1.00 95.12 91 LEU A N 1
ATOM 748 C CA . LEU A 1 91 ? -4.744 -7.221 10.370 1.00 95.12 91 LEU A CA 1
ATOM 749 C C . LEU A 1 91 ? -4.239 -8.655 10.547 1.00 95.12 91 LEU A C 1
ATOM 751 O O . LEU A 1 91 ? -4.957 -9.517 11.034 1.00 95.12 91 LEU A O 1
ATOM 755 N N . LEU A 1 92 ? -2.993 -8.933 10.176 1.00 94.50 92 LEU A N 1
ATOM 756 C CA . LEU A 1 92 ? -2.437 -10.288 10.248 1.00 94.50 92 LEU A CA 1
ATOM 757 C C . LEU A 1 92 ? -2.061 -10.718 11.671 1.00 94.50 92 LEU A C 1
ATOM 759 O O . LEU A 1 92 ? -2.015 -11.913 11.937 1.00 94.50 92 LEU A O 1
ATOM 763 N N . CYS A 1 93 ? -1.798 -9.773 12.577 1.00 92.06 93 CYS A N 1
ATOM 764 C CA . CYS A 1 93 ? -1.407 -10.078 13.955 1.00 92.06 93 CYS A CA 1
ATOM 765 C C . CYS A 1 93 ? -2.565 -10.621 14.807 1.00 92.06 93 CYS A C 1
ATOM 767 O O . CY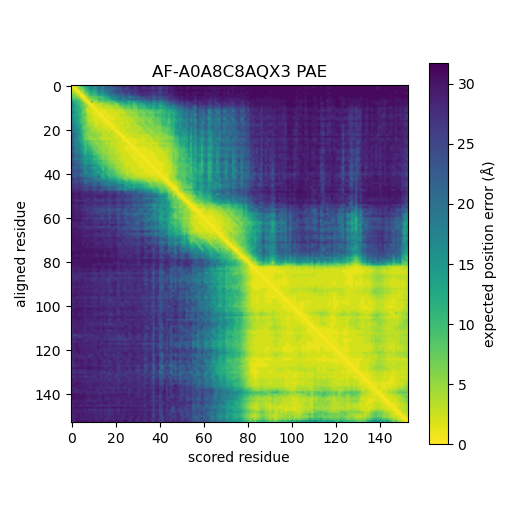S A 1 93 ? -2.337 -11.461 15.670 1.00 92.06 93 CYS A O 1
ATOM 769 N N . ASN A 1 94 ? -3.792 -10.156 14.566 1.00 92.69 94 ASN A N 1
ATOM 770 C CA . ASN A 1 94 ? -4.963 -10.463 15.394 1.00 92.69 94 ASN A CA 1
ATOM 771 C C . ASN A 1 94 ? -6.253 -10.702 14.585 1.00 92.69 94 ASN A C 1
ATOM 773 O O . ASN A 1 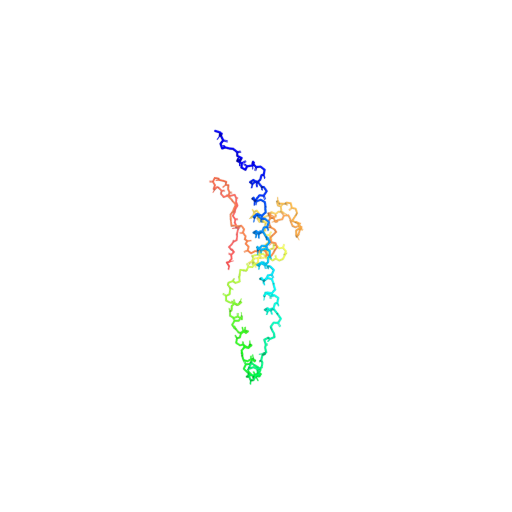94 ? -7.321 -10.871 15.164 1.00 92.69 94 ASN A O 1
ATOM 777 N N . ASN A 1 95 ? -6.171 -10.722 13.251 1.00 94.06 95 ASN A N 1
ATOM 778 C CA . ASN A 1 95 ? -7.291 -10.916 12.325 1.00 94.06 95 ASN A CA 1
ATOM 779 C C . ASN A 1 95 ? -8.406 -9.852 12.420 1.00 94.06 95 ASN A C 1
ATOM 781 O O . ASN A 1 95 ? -9.506 -10.066 11.904 1.00 94.06 95 ASN A O 1
ATOM 785 N N . PHE A 1 96 ? -8.136 -8.703 13.048 1.00 94.75 96 PHE A N 1
ATOM 786 C CA . PHE A 1 96 ? -9.134 -7.658 13.262 1.00 94.75 96 PHE A CA 1
ATOM 787 C C . PHE A 1 96 ? -9.367 -6.817 12.003 1.00 94.75 96 PHE A C 1
ATOM 789 O O . PHE A 1 96 ? -8.434 -6.476 11.271 1.00 94.75 96 PHE A O 1
ATOM 796 N N . ASP A 1 97 ? -10.625 -6.455 11.756 1.00 95.12 97 ASP A N 1
ATOM 797 C CA . ASP A 1 97 ? -11.046 -5.677 10.589 1.00 95.12 97 ASP A CA 1
ATOM 798 C C . ASP A 1 97 ? -11.019 -4.163 10.859 1.00 95.12 97 ASP A C 1
ATOM 800 O O . ASP A 1 97 ? -12.036 -3.473 10.731 1.00 95.12 97 ASP A O 1
ATOM 804 N N . LEU A 1 98 ? -9.851 -3.657 11.262 1.00 95.62 98 LEU A N 1
ATOM 805 C CA . LEU A 1 98 ? -9.661 -2.258 11.644 1.00 95.62 98 LEU A CA 1
ATOM 806 C C . LEU A 1 98 ? -9.749 -1.325 10.423 1.00 95.62 98 LEU A C 1
ATOM 808 O O . LEU A 1 98 ? -9.188 -1.610 9.356 1.00 95.62 98 LEU A O 1
ATOM 812 N N . CYS A 1 99 ? -10.478 -0.220 10.580 1.00 96.38 99 CYS A N 1
ATOM 813 C CA . CYS A 1 99 ? -10.564 0.850 9.589 1.00 96.38 99 CYS A CA 1
ATOM 814 C C . CYS A 1 99 ? -9.291 1.708 9.599 1.00 96.38 99 CYS A C 1
ATOM 816 O O . CYS A 1 99 ? -8.653 1.851 10.637 1.00 96.38 99 CYS A O 1
ATOM 818 N N . ASP A 1 100 ? -8.942 2.334 8.472 1.00 95.75 100 ASP A N 1
ATOM 819 C CA . ASP A 1 100 ? -7.813 3.281 8.417 1.00 95.75 100 ASP A CA 1
ATOM 820 C C . ASP A 1 100 ? -8.035 4.537 9.295 1.00 95.75 100 ASP A C 1
ATOM 822 O O . ASP A 1 100 ? -7.093 5.288 9.512 1.00 95.75 100 ASP A O 1
ATOM 826 N N . CYS A 1 101 ? -9.242 4.755 9.837 1.00 95.25 101 CYS A N 1
ATOM 827 C CA . CYS A 1 101 ? -9.493 5.776 10.863 1.00 95.25 101 CYS A CA 1
ATOM 828 C C . CYS A 1 101 ? -9.177 5.324 12.300 1.00 95.25 101 CYS A C 1
ATOM 830 O O . CYS A 1 101 ? -9.481 6.064 13.226 1.00 95.25 101 CYS A O 1
ATOM 832 N N . LEU A 1 102 ? -8.646 4.108 12.483 1.00 95.44 102 LEU A N 1
ATOM 833 C CA . LEU A 1 102 ? -8.205 3.522 13.760 1.00 95.44 102 LEU A CA 1
ATOM 834 C C . LEU A 1 102 ? -9.294 3.289 14.828 1.00 95.44 102 LEU A C 1
ATOM 836 O O . LEU A 1 102 ? -9.008 2.730 15.879 1.00 95.44 102 LEU A O 1
ATOM 840 N N . GLU A 1 103 ? -10.555 3.586 14.516 1.00 94.31 103 GLU A N 1
ATOM 841 C CA . GLU A 1 103 ? -11.714 3.281 15.362 1.00 94.31 103 GLU A CA 1
ATOM 842 C C . GLU A 1 103 ? -12.181 1.820 15.184 1.00 94.31 103 GLU A C 1
ATOM 844 O O . GLU A 1 103 ? -12.495 1.381 14.069 1.00 94.31 103 GLU A O 1
ATOM 849 N N . GLU A 1 104 ? -12.261 1.068 16.286 1.00 91.44 104 GLU A N 1
ATOM 850 C CA . GLU A 1 104 ? -12.602 -0.365 16.298 1.00 91.44 104 GLU A CA 1
ATOM 851 C C . GLU A 1 104 ? -14.048 -0.633 15.874 1.00 91.44 104 GLU A C 1
ATOM 853 O O . GLU A 1 104 ? -14.329 -1.580 15.134 1.00 91.44 104 GLU A O 1
ATOM 858 N N . SER A 1 105 ? -14.970 0.225 16.316 1.00 93.00 105 SER A N 1
ATOM 859 C CA . SER A 1 105 ? -16.409 0.084 16.068 1.00 93.00 105 SER A CA 1
ATOM 860 C C . SER A 1 105 ? -16.852 0.625 14.699 1.00 93.00 105 SER A C 1
ATOM 862 O O . SER A 1 105 ? -18.026 0.525 14.317 1.00 93.00 105 SER A O 1
ATOM 864 N N . CYS A 1 106 ? -15.911 1.169 13.920 1.00 95.31 106 CYS A N 1
ATOM 865 C CA . CYS A 1 106 ? -16.184 1.828 12.653 1.00 95.31 106 CYS A CA 1
ATOM 866 C C . CYS A 1 106 ? -16.786 0.861 11.623 1.00 95.31 106 CYS A C 1
ATOM 868 O O . CYS A 1 106 ? -16.181 -0.144 11.245 1.00 95.31 106 CYS A O 1
ATOM 870 N N . GLN A 1 107 ? -17.953 1.213 11.080 1.00 94.94 107 GLN A N 1
ATOM 871 C CA . GLN A 1 107 ? -18.581 0.489 9.964 1.00 94.94 107 GLN A CA 1
ATOM 872 C C . GLN A 1 107 ? -17.980 0.864 8.592 1.00 94.94 107 GLN A C 1
ATOM 874 O O . GLN A 1 107 ? -18.247 0.208 7.584 1.00 94.94 107 GLN A O 1
ATOM 879 N N . GLY A 1 108 ? -17.131 1.895 8.559 1.00 96.31 108 GLY A N 1
ATOM 880 C CA . GLY A 1 108 ? -16.483 2.455 7.375 1.00 96.31 108 GLY A CA 1
ATOM 881 C C . GLY A 1 108 ? -16.795 3.943 7.221 1.00 96.31 108 GLY A C 1
ATOM 882 O O . GLY A 1 108 ? -17.956 4.322 7.092 1.00 96.31 108 GLY A O 1
ATOM 883 N N . CYS A 1 109 ? -15.757 4.777 7.237 1.00 96.00 109 CYS A N 1
ATOM 884 C CA . CYS A 1 109 ? -15.853 6.238 7.140 1.00 96.00 109 CYS A CA 1
ATOM 885 C C . CYS A 1 109 ? -15.419 6.795 5.774 1.00 96.00 109 CYS A C 1
ATOM 887 O O . CYS A 1 109 ? -15.550 7.991 5.529 1.00 96.00 109 CYS A O 1
ATOM 889 N N . PHE A 1 110 ? -14.931 5.940 4.874 1.00 94.31 110 PHE A N 1
ATOM 890 C CA . PHE A 1 110 ? -14.477 6.329 3.544 1.00 94.31 110 PHE A CA 1
ATOM 891 C C . PHE A 1 110 ? -15.424 5.824 2.452 1.00 94.31 110 PHE A C 1
ATOM 893 O O . PHE A 1 110 ? -16.236 4.913 2.649 1.00 94.31 110 PHE A O 1
ATOM 900 N N . TYR A 1 111 ? -15.289 6.400 1.256 1.00 95.12 111 TYR A N 1
ATOM 901 C CA . TYR A 1 111 ? -15.970 5.899 0.066 1.00 95.12 111 TYR A CA 1
ATOM 902 C C . TYR A 1 111 ? -15.561 4.448 -0.247 1.00 95.12 111 TYR A C 1
ATOM 904 O O . TYR A 1 111 ? -14.439 4.041 0.070 1.00 95.12 111 TYR A O 1
ATOM 912 N N . PRO A 1 112 ? -16.446 3.651 -0.881 1.00 96.56 112 PRO A N 1
ATOM 913 C CA . PRO A 1 112 ? -16.134 2.276 -1.249 1.00 96.56 112 PRO A CA 1
ATOM 914 C C . PRO A 1 112 ? -14.834 2.181 -2.050 1.00 96.56 112 PRO A C 1
ATOM 916 O O . PRO A 1 112 ? -14.665 2.812 -3.093 1.00 96.56 112 PRO A O 1
ATOM 919 N N . CYS A 1 113 ? -13.900 1.375 -1.552 1.00 97.50 113 CYS A N 1
ATOM 920 C CA . CYS A 1 113 ? -12.599 1.205 -2.172 1.00 97.50 113 CYS A CA 1
ATOM 921 C C . CYS A 1 113 ? -12.737 0.595 -3.579 1.00 97.50 113 CYS A C 1
ATOM 923 O O . CYS A 1 113 ? -13.276 -0.505 -3.698 1.00 97.50 113 CYS A O 1
ATOM 925 N N . PRO A 1 114 ? -12.138 1.176 -4.634 1.00 96.06 114 PRO A N 1
ATOM 926 C CA . PRO A 1 114 ? -12.248 0.630 -5.991 1.00 96.06 114 PRO A CA 1
ATOM 927 C C . PRO A 1 114 ? -11.574 -0.743 -6.165 1.00 96.06 114 PRO A C 1
ATOM 929 O O . PRO A 1 114 ? -11.831 -1.434 -7.144 1.00 96.06 114 PRO A O 1
ATOM 932 N N . LYS A 1 115 ? -10.700 -1.158 -5.233 1.00 96.75 115 LYS A N 1
ATOM 933 C CA . LYS A 1 115 ? -9.987 -2.449 -5.296 1.00 96.75 115 LYS A CA 1
ATOM 934 C C . LYS A 1 115 ? -10.693 -3.591 -4.569 1.00 96.75 115 LYS A C 1
ATOM 936 O O . LYS A 1 115 ? -10.614 -4.727 -5.017 1.00 96.75 115 LYS A O 1
ATOM 941 N N . CYS A 1 116 ? -11.304 -3.318 -3.416 1.00 96.12 116 CYS A N 1
ATOM 942 C CA . CYS A 1 116 ? -11.879 -4.355 -2.545 1.00 96.12 116 CYS A CA 1
ATOM 943 C C . CYS A 1 116 ? -13.320 -4.067 -2.103 1.00 96.12 116 CYS A C 1
ATOM 945 O O . CYS A 1 116 ? -13.875 -4.825 -1.315 1.00 96.12 116 CYS A O 1
ATOM 947 N N . ASN A 1 117 ? -13.907 -2.961 -2.570 1.00 96.12 117 ASN A N 1
ATOM 948 C CA . ASN A 1 117 ? -15.249 -2.469 -2.250 1.00 96.12 117 ASN A CA 1
ATOM 949 C C . ASN A 1 117 ? -15.528 -2.174 -0.760 1.00 96.12 117 ASN A C 1
ATOM 951 O O . ASN A 1 117 ? -16.634 -1.787 -0.395 1.00 96.12 117 ASN A O 1
ATOM 955 N N . SER A 1 118 ? -14.533 -2.318 0.120 1.00 96.50 118 SER A N 1
ATOM 956 C CA . SER A 1 118 ? -14.651 -1.963 1.537 1.00 96.50 118 SER A CA 1
ATOM 957 C C . SER A 1 118 ? -14.707 -0.446 1.730 1.00 96.50 118 SER A C 1
ATOM 959 O O . SER A 1 118 ? -13.949 0.287 1.097 1.00 96.50 118 SER A O 1
ATOM 961 N N . LYS A 1 119 ? -15.542 0.013 2.666 1.00 97.06 119 LYS A N 1
ATOM 962 C CA . LYS A 1 119 ? -15.624 1.414 3.127 1.00 97.06 119 LYS A CA 1
ATOM 963 C C . LYS A 1 119 ? -14.622 1.748 4.246 1.00 97.06 119 LYS A C 1
ATOM 965 O O . LYS A 1 119 ? -14.645 2.838 4.807 1.00 97.06 119 LYS A O 1
ATOM 970 N N . LYS A 1 120 ? -13.765 0.785 4.605 1.00 97.44 120 LYS A N 1
ATOM 971 C CA . LYS A 1 120 ? -12.775 0.891 5.690 1.00 97.44 120 LYS A CA 1
ATOM 972 C C . LYS A 1 120 ? -11.354 1.211 5.215 1.00 97.44 120 LYS A C 1
ATOM 974 O O . LYS A 1 120 ? -10.432 1.276 6.022 1.00 97.44 120 LYS A O 1
ATOM 979 N N . CYS A 1 121 ? -11.155 1.340 3.905 1.00 96.69 121 CYS A N 1
ATOM 980 C CA . CYS A 1 121 ? -9.871 1.758 3.342 1.00 96.69 121 CYS A CA 1
ATOM 981 C C . CYS A 1 121 ? -9.789 3.280 3.330 1.00 96.69 121 CYS A C 1
ATOM 983 O O . CYS A 1 121 ? -10.759 3.913 2.937 1.00 96.69 121 CYS A O 1
ATOM 985 N N . GLY A 1 122 ? -8.628 3.841 3.639 1.00 93.50 122 GLY A N 1
ATOM 986 C CA . GLY A 1 122 ? -8.310 5.234 3.365 1.00 93.50 122 GLY A CA 1
ATOM 987 C C . GLY A 1 122 ? -7.955 5.457 1.886 1.00 93.50 122 GLY A C 1
ATOM 988 O O . GLY A 1 122 ? -8.403 4.708 1.009 1.00 93.50 122 GLY A O 1
ATOM 989 N N . PRO A 1 123 ? -7.089 6.441 1.579 1.00 93.25 123 PRO A N 1
ATOM 990 C CA . PRO A 1 123 ? -6.682 6.753 0.203 1.00 93.25 123 PRO A CA 1
ATOM 991 C C . PRO A 1 123 ? -6.035 5.572 -0.537 1.00 93.25 123 PRO A C 1
ATOM 993 O O . PRO A 1 123 ? -6.115 5.461 -1.761 1.00 93.25 123 PRO A O 1
ATOM 996 N N . ILE A 1 124 ? -5.393 4.665 0.206 1.00 95.06 124 ILE A N 1
ATOM 997 C CA . ILE A 1 124 ? -4.733 3.473 -0.327 1.00 95.06 124 ILE A CA 1
ATOM 998 C C . ILE A 1 124 ? -5.367 2.233 0.297 1.00 95.06 124 ILE A C 1
ATOM 1000 O O . ILE A 1 124 ? -5.375 2.071 1.514 1.00 95.06 124 ILE A O 1
ATOM 1004 N N . CYS A 1 125 ? -5.829 1.311 -0.553 1.00 97.12 125 CYS A N 1
ATOM 1005 C CA . CYS A 1 125 ? -6.426 0.045 -0.128 1.00 97.12 125 CYS A CA 1
ATOM 1006 C C . CYS A 1 125 ? -5.546 -0.712 0.882 1.00 97.12 125 CYS A C 1
ATOM 1008 O O . CYS A 1 125 ? -4.361 -0.952 0.636 1.00 97.12 125 CYS A O 1
ATOM 1010 N N . ARG A 1 126 ? -6.167 -1.143 1.983 1.00 96.25 126 ARG A N 1
ATOM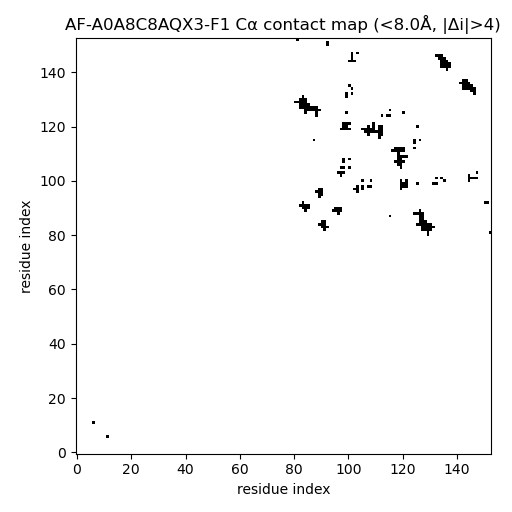 1011 C CA . ARG A 1 126 ? -5.537 -1.935 3.047 1.00 96.25 126 ARG A CA 1
ATOM 1012 C C . ARG A 1 126 ? -5.197 -3.372 2.634 1.00 96.25 126 ARG A C 1
ATOM 1014 O O . ARG A 1 126 ? -4.269 -3.953 3.183 1.00 96.25 126 ARG A O 1
ATOM 1021 N N . SER A 1 127 ? -5.883 -3.958 1.647 1.00 96.31 127 SER A N 1
ATOM 1022 C CA . SER A 1 127 ? -5.645 -5.348 1.225 1.00 96.31 127 SER A CA 1
ATOM 1023 C C . SER A 1 127 ? -4.182 -5.594 0.840 1.00 96.31 127 SER A C 1
ATOM 1025 O O . SER A 1 127 ? -3.655 -4.967 -0.078 1.00 96.31 127 SER A O 1
ATOM 1027 N N . ASN A 1 128 ? -3.537 -6.562 1.500 1.00 95.25 128 ASN A N 1
ATOM 1028 C CA . ASN A 1 128 ? -2.126 -6.931 1.319 1.00 95.25 128 ASN A CA 1
ATOM 1029 C C . ASN A 1 128 ? -1.105 -5.801 1.570 1.00 95.25 128 ASN A C 1
ATOM 1031 O O . ASN A 1 128 ? 0.055 -5.928 1.154 1.00 95.25 128 ASN A O 1
ATOM 1035 N N . ARG A 1 129 ? -1.503 -4.703 2.222 1.00 94.50 129 ARG A N 1
ATOM 1036 C CA . ARG A 1 129 ? -0.617 -3.571 2.511 1.00 94.50 129 ARG A CA 1
ATOM 1037 C C . ARG A 1 129 ? 0.405 -3.938 3.592 1.00 94.50 129 ARG A C 1
ATOM 1039 O O . ARG A 1 129 ? 0.179 -4.817 4.423 1.00 94.50 129 ARG A O 1
ATOM 1046 N N . LYS A 1 130 ? 1.561 -3.274 3.556 1.00 94.31 130 LYS A N 1
ATOM 1047 C CA . LYS A 1 130 ? 2.729 -3.528 4.424 1.00 94.31 130 LYS A CA 1
ATOM 1048 C C . LYS A 1 130 ? 2.877 -2.537 5.584 1.00 94.31 130 LYS A C 1
ATOM 1050 O O . LYS A 1 130 ? 3.888 -2.564 6.269 1.00 94.31 130 LYS A O 1
ATOM 1055 N N . TRP A 1 131 ? 1.894 -1.666 5.781 1.00 94.00 131 TRP A N 1
ATOM 1056 C CA . TRP A 1 131 ? 1.929 -0.602 6.780 1.00 94.00 131 TRP A CA 1
ATOM 1057 C C . TRP A 1 131 ? 0.529 -0.350 7.342 1.00 94.00 131 TRP A C 1
ATOM 1059 O O . TRP A 1 131 ? -0.471 -0.649 6.676 1.00 94.00 131 TRP A O 1
ATOM 1069 N N . VAL A 1 132 ? 0.481 0.205 8.548 1.00 93.81 132 VAL A N 1
ATOM 1070 C CA . VAL A 1 132 ? -0.716 0.615 9.296 1.00 93.81 132 VAL A CA 1
ATOM 1071 C C . VAL A 1 132 ? -0.493 2.060 9.748 1.00 93.81 132 VAL A C 1
ATOM 1073 O O . VAL A 1 132 ? 0.656 2.488 9.807 1.00 93.81 132 VAL A O 1
ATOM 1076 N N . TYR A 1 133 ? -1.561 2.827 9.960 1.00 94.50 133 TYR A N 1
ATOM 1077 C CA . TYR A 1 133 ? -1.440 4.123 10.627 1.00 94.50 133 TYR A CA 1
ATOM 1078 C C . TYR A 1 133 ? -1.227 3.899 12.127 1.00 94.50 133 TYR A C 1
ATOM 1080 O O . TYR A 1 133 ? -1.917 3.068 12.714 1.00 94.50 133 TYR A O 1
ATOM 1088 N N . ASP A 1 134 ? -0.297 4.633 12.730 1.00 93.75 134 ASP A N 1
ATOM 1089 C CA . ASP A 1 134 ? -0.031 4.528 14.169 1.00 93.75 134 ASP A CA 1
ATOM 1090 C C . ASP A 1 134 ? -0.905 5.509 14.960 1.00 93.75 134 ASP A C 1
ATOM 1092 O O . ASP A 1 134 ? -1.561 5.124 15.928 1.00 93.75 134 ASP A O 1
ATOM 1096 N N . THR A 1 135 ? -0.968 6.762 14.508 1.00 94.88 135 THR A N 1
ATOM 1097 C CA . THR A 1 135 ? -1.790 7.831 15.085 1.00 94.88 135 THR A CA 1
ATOM 1098 C C . THR A 1 135 ? -2.373 8.720 13.988 1.00 94.88 135 THR A C 1
ATOM 1100 O O . THR A 1 135 ? -1.850 8.809 12.874 1.00 94.88 135 THR A O 1
ATOM 1103 N N . ILE A 1 136 ? -3.496 9.359 14.301 1.00 94.06 136 ILE A N 1
ATOM 1104 C CA . ILE A 1 136 ? -4.110 10.431 13.521 1.00 94.06 136 ILE A CA 1
ATOM 1105 C C . ILE A 1 136 ? -4.084 11.665 14.409 1.00 94.06 136 ILE A C 1
ATOM 1107 O O . ILE A 1 136 ? -4.653 11.648 15.500 1.00 94.06 136 ILE A O 1
ATOM 1111 N N . GLU A 1 137 ? -3.432 12.719 13.938 1.00 96.25 137 GLU A N 1
ATOM 1112 C CA . GLU A 1 137 ? -3.186 13.949 14.690 1.00 96.25 137 GLU A CA 1
ATOM 1113 C C . GLU A 1 137 ? -3.682 15.169 13.907 1.00 96.25 137 GLU A C 1
ATOM 1115 O O . GLU A 1 137 ? -3.731 15.156 12.672 1.00 96.25 137 GLU A O 1
ATOM 1120 N N . THR A 1 138 ? -4.076 16.218 14.625 1.00 96.00 138 THR A N 1
ATOM 1121 C CA . THR A 1 138 ? -4.369 17.534 14.042 1.00 96.00 138 THR A CA 1
ATOM 1122 C C . THR A 1 138 ? -3.082 18.252 13.625 1.00 96.00 138 THR A C 1
ATOM 1124 O O . THR A 1 138 ? -1.978 17.886 14.021 1.00 96.00 138 THR A O 1
ATOM 1127 N N . GLU A 1 139 ? -3.217 19.354 12.884 1.00 95.75 139 GLU A N 1
ATOM 1128 C CA . GLU A 1 139 ? -2.090 20.250 12.572 1.00 95.75 139 GLU A CA 1
ATOM 1129 C C . GLU A 1 139 ? -1.436 20.852 13.833 1.00 95.75 139 GLU A C 1
ATOM 1131 O O . GLU A 1 139 ? -0.263 21.216 13.806 1.00 95.75 139 GLU A O 1
ATOM 1136 N N . THR A 1 140 ? -2.182 20.936 14.941 1.00 95.50 140 THR A N 1
ATOM 1137 C CA . THR A 1 140 ? -1.700 21.386 16.258 1.00 95.50 140 THR A CA 1
ATOM 1138 C C . THR A 1 140 ? -1.007 20.286 17.068 1.00 95.50 140 THR A C 1
ATOM 1140 O O . THR A 1 140 ? -0.424 20.594 18.105 1.00 95.50 140 THR A O 1
ATOM 1143 N N . GLY A 1 141 ? -1.021 19.032 16.595 1.00 92.81 141 GLY A N 1
ATOM 1144 C CA . GLY A 1 141 ? -0.417 17.875 17.268 1.00 92.81 141 GLY A CA 1
ATOM 1145 C C . GLY A 1 141 ? -1.335 17.163 18.267 1.00 92.81 141 GLY A C 1
ATOM 1146 O O . GLY A 1 141 ? -0.871 16.321 19.034 1.00 92.81 141 GLY A O 1
ATOM 1147 N N . ASP A 1 142 ? -2.630 17.481 18.278 1.00 95.44 142 ASP A N 1
ATOM 1148 C CA . ASP A 1 142 ? -3.603 16.810 19.138 1.00 95.44 142 ASP A CA 1
ATOM 1149 C C . ASP A 1 142 ? -3.971 15.443 18.546 1.00 95.44 142 ASP A C 1
ATOM 1151 O O . ASP A 1 142 ? -4.387 15.345 17.388 1.00 95.44 142 ASP A O 1
ATOM 1155 N N . VAL A 1 143 ? -3.840 14.374 19.338 1.00 94.69 143 VAL A N 1
ATOM 1156 C CA . VAL A 1 143 ? -4.141 13.001 18.900 1.00 94.69 143 VAL A CA 1
ATOM 1157 C C . VAL A 1 143 ? -5.655 12.793 18.831 1.00 94.69 143 VAL A C 1
ATOM 1159 O O . VAL A 1 143 ? -6.344 12.790 19.849 1.00 94.69 143 VAL A O 1
ATOM 1162 N N . ILE A 1 144 ? -6.170 12.571 17.622 1.00 93.94 144 ILE A N 1
ATOM 1163 C CA . ILE A 1 144 ? -7.580 12.264 17.343 1.00 93.94 144 ILE A CA 1
ATOM 1164 C C . ILE A 1 144 ? -7.861 10.779 17.583 1.00 93.94 144 ILE A C 1
ATOM 1166 O O . ILE A 1 144 ? -8.885 10.415 18.156 1.00 93.94 144 ILE A O 1
ATOM 1170 N N . SER A 1 145 ? -6.973 9.910 17.105 1.00 94.50 145 SER A N 1
ATOM 1171 C CA . SER A 1 145 ? -7.103 8.463 17.256 1.00 94.50 145 SER A CA 1
ATOM 1172 C C . SER A 1 145 ? -5.734 7.803 17.186 1.00 94.50 145 SER A C 1
ATOM 1174 O O . SER A 1 145 ? -4.832 8.290 16.504 1.00 94.50 145 SER A O 1
ATOM 1176 N N . SER A 1 146 ? -5.576 6.691 17.889 1.00 95.00 146 SER A N 1
ATOM 1177 C CA . SER A 1 146 ? -4.349 5.909 17.920 1.00 95.00 146 SER A CA 1
ATOM 1178 C C . SER A 1 146 ? -4.657 4.439 17.706 1.00 95.00 146 SER A C 1
ATOM 1180 O O . SER A 1 146 ? -5.760 3.959 17.967 1.00 95.00 146 SER A O 1
ATOM 1182 N N . LEU A 1 147 ? -3.669 3.720 17.187 1.00 94.00 147 LEU A N 1
ATOM 1183 C CA . LEU A 1 147 ? -3.768 2.301 16.925 1.00 94.00 147 LEU A CA 1
ATOM 1184 C C . LEU A 1 147 ? -4.070 1.549 18.239 1.00 94.00 147 LEU A C 1
ATOM 1186 O O . LEU A 1 147 ? -3.246 1.577 19.155 1.00 94.00 147 LEU A O 1
ATOM 1190 N N . PRO A 1 148 ? -5.196 0.820 18.333 1.00 91.94 148 PRO A N 1
ATOM 1191 C CA . PRO A 1 148 ? -5.608 0.173 19.582 1.00 91.94 148 PRO A CA 1
ATOM 1192 C C . PRO A 1 148 ? -4.813 -1.106 19.902 1.00 91.94 148 PRO A C 1
ATOM 1194 O O . PRO A 1 148 ? -4.991 -1.712 20.958 1.00 91.94 148 PRO A O 1
ATOM 1197 N N . PHE A 1 149 ? -3.930 -1.549 19.000 1.00 89.06 149 PHE A N 1
ATOM 1198 C CA . PHE A 1 149 ? -3.202 -2.812 19.115 1.00 89.06 149 PHE A CA 1
ATOM 1199 C C . PHE A 1 149 ? -1.696 -2.617 18.950 1.00 89.06 149 PHE A C 1
ATOM 1201 O O . PHE A 1 149 ? -1.242 -1.829 18.125 1.00 89.06 149 PHE A O 1
ATOM 1208 N N . SER A 1 150 ? -0.902 -3.440 19.636 1.00 87.81 150 SER A N 1
ATOM 1209 C CA . SER A 1 150 ? 0.525 -3.557 19.330 1.00 87.81 150 SER A CA 1
ATOM 1210 C C . SER A 1 150 ? 0.721 -4.417 18.076 1.00 87.81 150 SER A C 1
ATOM 1212 O O . SER A 1 150 ? 0.350 -5.594 18.056 1.00 87.81 150 SER A O 1
ATOM 1214 N N . ILE A 1 151 ? 1.281 -3.836 17.010 1.00 84.31 151 ILE A N 1
ATOM 1215 C CA . ILE A 1 151 ? 1.563 -4.550 15.759 1.00 84.31 151 ILE A CA 1
ATOM 1216 C C . ILE A 1 151 ? 3.063 -4.871 15.682 1.00 84.31 151 ILE A C 1
ATOM 1218 O O . ILE A 1 151 ? 3.877 -3.951 15.623 1.00 84.31 151 ILE A O 1
ATOM 1222 N N . PRO A 1 152 ? 3.459 -6.158 15.641 1.00 81.75 152 PRO A N 1
ATOM 1223 C CA . PRO A 1 152 ? 4.864 -6.541 15.527 1.00 81.75 152 PRO A CA 1
ATOM 1224 C C . PRO A 1 152 ? 5.443 -6.115 14.175 1.00 81.75 152 PRO A C 1
ATOM 1226 O O . PRO A 1 152 ? 4.734 -6.131 13.162 1.00 81.75 152 PRO A O 1
ATOM 1229 N N . ASN A 1 153 ? 6.729 -5.752 14.160 1.00 70.50 153 ASN A N 1
ATOM 1230 C CA . ASN A 1 153 ? 7.463 -5.293 12.974 1.00 70.50 153 ASN A CA 1
ATOM 1231 C C . ASN A 1 153 ? 7.757 -6.405 11.961 1.00 70.50 153 ASN A C 1
ATOM 1233 O O . ASN A 1 153 ? 8.207 -7.497 12.361 1.00 70.50 153 ASN A O 1
#

pLDDT: mean 84.43, std 13.54, range [37.94, 97.5]

Organism: NCBI:txid257818

Sequence (153 aa):
ITVDSGRTSEDIWQLINIFSDCTNYKLSVVHLQQRVEKQLKNLIFQNPGPLMAEFNPATREQKKKMNMSRMKQVFFNKPKVTKKYDKHGRLLCNNFDLCDCLEESCQGCFYPCPKCNSKKCGPICRSNRKWVYDTIETETGDVISSLPFSIPN

Secondary structure (DSSP, 8-state):
-----PPPHHHHHHHHHHHHHHHHHHHHHHHHHHHHHHHHHHH-----HHHHTT--HHHHHHHHHHHHHHHHHHHHSS-----SB-TTS-BTTT-----TT--TT-S--SPPPTTT--TT--SS--TT-S----EEE-TT--EEEE-SSPPP-

Solvent-accessible surface area (backbone atoms only — not comparable to full-atom values): 9340 Å² total; per-residue (Å²): 133,83,89,82,82,76,84,52,74,65,59,54,52,52,54,52,49,54,51,52,52,54,51,52,50,52,52,51,52,52,52,49,51,55,52,50,52,54,53,50,62,73,65,57,80,78,77,56,68,75,69,58,74,70,70,46,74,66,61,53,50,51,51,51,51,53,51,52,51,52,50,48,50,62,65,69,70,46,84,73,83,56,55,40,20,36,81,88,30,24,32,64,91,76,64,44,73,56,24,68,75,42,42,77,86,56,90,42,92,40,68,64,30,94,86,76,60,41,25,35,26,56,99,60,69,41,47,54,24,66,69,78,74,61,66,42,62,48,98,86,65,51,76,78,38,49,49,88,65,92,75,85,132

InterPro domains:
  IPR029264 ARF7 effector protein, C-terminal [PF14949] (37-139)

Foldseek 3Di:
DDDDDDDDPVNVVVVVVVVVVVVVVVVVVVVVVVVVVVVVVVVPPPPCVVVVVPDDPVVVVVVVVVVVVVVVCVVVPPPPLAFQAAQQLAGPVPRQNAALQQDRPDQADAQQDPRNRGSRYDPDDSGRHSDGDAFDADPVGHTPHGHPDDGDD

Radius of gyration: 35.68 Å; Cα contacts (8 Å, |Δi|>4): 129; chains: 1; bounding box: 59×89×78 Å

Mean predicted aligned error: 17.34 Å

Nearest PDB structures (foldseek):
  8hfp-assembly2_B  TM=9.278E-01  e=2.211E-08  Homo sapiens